Protein AF-A0A1B7MDT0-F1 (afdb_monomer_lite)

Sequence (150 aa):
MALDLLTEEGQRGEVKHLYRHDLESFIWVLVWVSLRYKDGQLLPRKSRPFDAWATVDAETCGDKKLSFQSRFLKYKSFAVDQYMWQLVMDCVGVLKADTYRREALELKQERQLARGGGQVMAEKMELDDREFLDLFTHTDTWVQLSNSVQ

Radius of gyration: 17.9 Å; chains: 1; bounding box: 41×29×57 Å

Structure (mmCIF, N/CA/C/O backbone):
data_AF-A0A1B7MDT0-F1
#
_entry.id   AF-A0A1B7MDT0-F1
#
loop_
_atom_site.group_PDB
_atom_site.id
_atom_site.type_symbol
_atom_site.label_atom_id
_atom_site.label_alt_id
_atom_site.label_comp_id
_atom_site.label_asym_id
_atom_site.label_entity_id
_atom_site.label_seq_id
_atom_site.pdbx_PDB_ins_code
_atom_site.Cartn_x
_atom_site.Cartn_y
_atom_site.Cartn_z
_atom_site.occupancy
_atom_site.B_iso_or_equiv
_atom_site.auth_seq_id
_atom_site.auth_comp_id
_atom_site.auth_asym_id
_atom_site.auth_atom_id
_atom_site.pdbx_PDB_model_num
ATOM 1 N N . MET A 1 1 ? 1.452 -8.904 0.096 1.00 85.00 1 MET A N 1
ATOM 2 C CA . MET A 1 1 ? 2.103 -8.807 -1.222 1.00 85.00 1 MET A CA 1
ATOM 3 C C . MET A 1 1 ? 1.993 -7.389 -1.740 1.00 85.00 1 MET A C 1
ATOM 5 O O . MET A 1 1 ? 0.932 -6.781 -1.574 1.00 85.00 1 MET A O 1
ATOM 9 N N . ALA A 1 2 ? 3.091 -6.884 -2.294 1.00 92.31 2 ALA A N 1
ATOM 10 C CA . ALA A 1 2 ? 3.183 -5.602 -2.983 1.00 92.31 2 ALA A CA 1
ATOM 11 C C . ALA A 1 2 ? 2.409 -5.630 -4.305 1.00 92.31 2 ALA A C 1
ATOM 13 O O . ALA A 1 2 ? 2.129 -6.714 -4.815 1.00 92.31 2 ALA A O 1
ATOM 14 N N . LEU A 1 3 ? 2.061 -4.460 -4.838 1.00 93.38 3 LEU A N 1
ATOM 15 C CA . LEU A 1 3 ? 1.294 -4.328 -6.078 1.00 93.38 3 LEU A CA 1
ATOM 16 C C . LEU A 1 3 ? 1.986 -4.992 -7.275 1.00 93.38 3 LEU A C 1
ATOM 18 O O . LEU A 1 3 ? 1.344 -5.773 -7.965 1.00 93.38 3 LEU A O 1
ATOM 22 N N . ASP A 1 4 ? 3.296 -4.798 -7.444 1.00 91.88 4 ASP A N 1
ATOM 23 C CA . ASP A 1 4 ? 4.055 -5.398 -8.558 1.00 91.88 4 ASP A CA 1
ATOM 24 C C . ASP A 1 4 ? 4.076 -6.932 -8.486 1.00 91.88 4 ASP A C 1
ATOM 26 O O . ASP A 1 4 ? 4.164 -7.617 -9.496 1.00 91.88 4 ASP A O 1
ATOM 30 N N . LEU A 1 5 ? 3.966 -7.495 -7.279 1.00 93.81 5 LEU A N 1
ATOM 31 C CA . LEU A 1 5 ? 3.899 -8.943 -7.086 1.00 93.81 5 LEU A CA 1
ATOM 32 C C . LEU A 1 5 ? 2.484 -9.495 -7.285 1.00 93.81 5 LEU A C 1
ATOM 34 O O . LEU A 1 5 ? 2.319 -10.708 -7.308 1.00 93.81 5 LEU A O 1
ATOM 38 N N . LEU A 1 6 ? 1.462 -8.640 -7.377 1.00 93.88 6 LEU A N 1
ATOM 39 C CA . LEU A 1 6 ? 0.069 -9.034 -7.595 1.00 93.88 6 LEU A CA 1
ATOM 40 C C . LEU A 1 6 ? -0.308 -9.094 -9.085 1.00 93.88 6 LEU A C 1
ATOM 42 O O . LEU A 1 6 ? -1.405 -9.560 -9.381 1.00 93.88 6 LEU A O 1
ATOM 46 N N . THR A 1 7 ? 0.569 -8.654 -9.996 1.00 93.69 7 THR A N 1
ATOM 47 C CA . THR A 1 7 ? 0.360 -8.772 -11.450 1.00 93.69 7 THR A CA 1
ATOM 48 C C . THR A 1 7 ? 0.575 -10.204 -11.933 1.00 93.69 7 THR A C 1
ATOM 50 O O . THR A 1 7 ? 1.129 -11.040 -11.212 1.00 93.69 7 THR A O 1
ATOM 53 N N . GLU A 1 8 ? 0.182 -10.490 -13.174 1.00 94.06 8 GLU A N 1
ATOM 54 C CA . GLU A 1 8 ? 0.398 -11.798 -13.791 1.00 94.06 8 GLU A CA 1
ATOM 55 C C . GLU A 1 8 ? 1.896 -12.168 -13.827 1.00 94.06 8 GLU A C 1
ATOM 57 O O . GLU A 1 8 ? 2.277 -13.259 -13.401 1.00 94.06 8 GLU A O 1
ATOM 62 N N . GLU A 1 9 ? 2.770 -11.238 -14.231 1.00 93.50 9 GLU A N 1
ATOM 63 C CA . GLU A 1 9 ? 4.233 -11.407 -14.222 1.00 93.50 9 GLU A CA 1
ATOM 64 C C . GLU A 1 9 ? 4.757 -11.672 -12.805 1.00 93.50 9 GLU A C 1
ATOM 66 O O . GLU A 1 9 ? 5.608 -12.541 -12.589 1.00 93.50 9 GLU A O 1
ATOM 71 N N . GLY A 1 10 ? 4.234 -10.933 -11.822 1.00 93.19 10 GLY A N 1
ATOM 72 C CA . GLY A 1 10 ? 4.578 -11.103 -10.415 1.00 93.19 10 GLY A CA 1
ATOM 73 C C . GLY A 1 10 ? 4.235 -12.501 -9.909 1.00 93.19 10 GLY A C 1
ATOM 74 O O . GLY A 1 10 ? 5.062 -13.149 -9.265 1.00 93.19 10 GLY A O 1
ATOM 75 N N . GLN A 1 11 ? 3.053 -13.009 -10.263 1.00 94.44 11 GLN A N 1
ATOM 76 C CA . GLN A 1 11 ? 2.608 -14.357 -9.904 1.00 94.44 11 GLN A CA 1
ATOM 77 C C . GLN A 1 11 ? 3.384 -15.462 -10.635 1.00 94.44 11 GLN A C 1
ATOM 79 O O . GLN A 1 11 ? 3.583 -16.537 -10.068 1.00 94.44 11 GLN A O 1
ATOM 84 N N . ARG A 1 12 ? 3.881 -15.202 -11.853 1.00 95.50 12 ARG A N 1
ATOM 85 C CA . ARG A 1 12 ? 4.802 -16.106 -12.568 1.00 95.50 12 ARG A CA 1
ATOM 86 C C . ARG A 1 12 ? 6.239 -16.071 -12.025 1.00 95.50 12 ARG A C 1
ATOM 88 O O . ARG A 1 12 ? 7.056 -16.894 -12.429 1.00 95.50 12 ARG A O 1
ATOM 95 N N . GLY A 1 13 ? 6.551 -15.165 -11.093 1.00 92.69 13 GLY A N 1
ATOM 96 C CA . GLY A 1 13 ? 7.886 -15.015 -10.503 1.00 92.69 13 GLY A CA 1
ATOM 97 C C . GLY A 1 13 ? 8.878 -14.263 -11.395 1.00 92.69 13 GLY A C 1
ATOM 98 O O . GLY A 1 13 ? 10.087 -14.355 -11.193 1.00 92.69 13 GLY A O 1
ATOM 99 N N . GLU A 1 14 ? 8.377 -13.525 -12.384 1.00 93.88 14 GLU A N 1
ATOM 100 C CA . GLU A 1 14 ? 9.187 -12.777 -13.354 1.00 93.88 14 GLU A CA 1
ATOM 101 C C . GLU A 1 14 ? 9.575 -11.388 -12.829 1.00 93.88 14 GLU A C 1
ATOM 103 O O . GLU A 1 14 ? 10.544 -10.778 -13.287 1.00 93.88 14 GLU A O 1
ATOM 108 N N . VAL A 1 15 ? 8.852 -10.891 -11.823 1.00 91.44 15 VAL A N 1
ATOM 109 C CA . VAL A 1 15 ? 9.187 -9.651 -11.124 1.00 91.44 15 VAL A CA 1
ATOM 110 C C . VAL A 1 15 ? 10.258 -9.937 -10.076 1.00 91.44 15 VAL A C 1
ATOM 112 O O . VAL A 1 15 ? 10.030 -10.655 -9.101 1.00 91.44 15 VAL A O 1
ATOM 115 N N . LYS A 1 16 ? 11.437 -9.326 -10.247 1.00 90.50 16 LYS A N 1
ATOM 116 C CA . LYS A 1 16 ? 12.516 -9.379 -9.252 1.00 90.50 16 LYS A CA 1
ATOM 117 C C . LYS A 1 16 ? 11.998 -8.879 -7.905 1.00 90.50 16 LYS A C 1
ATOM 119 O O . LYS A 1 16 ? 11.535 -7.746 -7.796 1.00 90.50 16 LYS A O 1
ATOM 124 N N . HIS A 1 17 ? 12.135 -9.696 -6.865 1.00 89.12 17 HIS A N 1
ATOM 125 C CA . HIS A 1 17 ? 11.784 -9.288 -5.508 1.00 89.12 17 HIS A CA 1
ATOM 126 C C . HIS A 1 17 ? 12.803 -8.272 -4.981 1.00 89.12 17 HIS A C 1
ATOM 128 O O . HIS A 1 17 ? 14.003 -8.545 -4.951 1.00 89.12 17 HIS A O 1
ATOM 134 N N . LEU A 1 18 ? 12.325 -7.096 -4.580 1.00 89.62 18 LEU A N 1
ATOM 135 C CA . LEU A 1 18 ? 13.129 -5.995 -4.054 1.00 89.62 18 LEU A CA 1
ATOM 136 C C . LEU A 1 18 ? 12.726 -5.691 -2.610 1.00 89.62 18 LEU A C 1
ATOM 138 O O . LEU A 1 18 ? 11.598 -5.979 -2.210 1.00 89.62 18 LEU A O 1
ATOM 142 N N . TYR A 1 19 ? 13.610 -5.044 -1.848 1.00 86.69 19 TYR A N 1
ATOM 143 C CA . TYR A 1 19 ? 13.339 -4.676 -0.451 1.00 86.69 19 TYR A CA 1
ATOM 144 C C . TYR A 1 19 ? 12.060 -3.834 -0.305 1.00 86.69 19 TYR A C 1
ATOM 146 O O . TYR A 1 19 ? 11.266 -4.037 0.617 1.00 86.69 19 TYR A O 1
ATOM 154 N N . ARG A 1 20 ? 11.794 -2.941 -1.268 1.00 88.25 20 ARG A N 1
ATOM 155 C CA . ARG A 1 20 ? 10.559 -2.145 -1.301 1.00 88.25 20 ARG A CA 1
ATOM 156 C C . ARG A 1 20 ? 9.284 -2.996 -1.306 1.00 88.25 20 ARG A C 1
ATOM 158 O O . ARG A 1 20 ? 8.279 -2.563 -0.752 1.00 88.25 20 ARG A O 1
ATOM 165 N N . HIS A 1 21 ? 9.310 -4.207 -1.872 1.00 91.75 21 HIS A N 1
ATOM 166 C CA . HIS A 1 21 ? 8.136 -5.086 -1.901 1.00 91.75 21 HIS A CA 1
ATOM 167 C C . HIS A 1 21 ? 7.780 -5.624 -0.513 1.00 91.75 21 HIS A C 1
ATOM 169 O O . HIS A 1 21 ? 6.596 -5.821 -0.210 1.00 91.75 21 HIS A O 1
ATOM 175 N N . ASP A 1 22 ? 8.783 -5.842 0.337 1.00 91.44 22 ASP A N 1
ATOM 176 C CA . ASP A 1 22 ? 8.575 -6.277 1.716 1.00 91.44 22 ASP A CA 1
ATOM 177 C C . ASP A 1 22 ? 8.018 -5.133 2.559 1.00 91.44 22 ASP A C 1
ATOM 179 O O . ASP A 1 22 ? 7.017 -5.318 3.254 1.00 91.44 22 ASP A O 1
ATOM 183 N N . LEU A 1 23 ? 8.587 -3.930 2.424 1.00 90.56 23 LEU A N 1
ATOM 184 C CA . LEU A 1 23 ? 8.083 -2.737 3.106 1.00 90.56 23 LEU A CA 1
ATOM 185 C C . LEU A 1 23 ? 6.654 -2.387 2.657 1.00 90.56 23 LEU A C 1
ATOM 187 O O . LEU A 1 23 ? 5.779 -2.167 3.494 1.00 90.56 23 LEU A O 1
ATOM 191 N N . GLU A 1 24 ? 6.365 -2.421 1.355 1.00 93.69 24 GLU A N 1
ATOM 192 C CA . GLU A 1 24 ? 5.004 -2.230 0.851 1.00 93.69 24 GLU A CA 1
ATOM 193 C C . GLU A 1 24 ? 4.050 -3.310 1.395 1.00 93.69 24 GLU A C 1
ATOM 195 O O . GLU A 1 24 ? 2.940 -3.009 1.843 1.00 93.69 24 GLU A O 1
ATOM 200 N N . SER A 1 25 ? 4.470 -4.579 1.395 1.00 93.31 25 SER A N 1
ATOM 201 C CA . SER A 1 25 ? 3.667 -5.670 1.956 1.00 93.31 25 SER A CA 1
ATOM 202 C C . SER A 1 25 ? 3.377 -5.465 3.440 1.00 93.31 25 SER A C 1
ATOM 204 O O . SER A 1 25 ? 2.248 -5.713 3.868 1.00 93.31 25 SER A O 1
ATOM 206 N N . PHE A 1 26 ? 4.357 -4.989 4.204 1.00 92.06 26 PHE A N 1
ATOM 207 C CA . PHE A 1 26 ? 4.205 -4.657 5.614 1.00 92.06 26 PHE A CA 1
ATOM 208 C C . PHE A 1 26 ? 3.191 -3.525 5.827 1.00 92.06 26 PHE A C 1
ATOM 210 O O . PHE A 1 26 ? 2.274 -3.674 6.638 1.00 92.06 26 PHE A O 1
ATOM 217 N N . ILE A 1 27 ? 3.260 -2.448 5.038 1.00 93.06 27 ILE A N 1
ATOM 218 C CA . ILE A 1 27 ? 2.275 -1.355 5.093 1.00 93.06 27 ILE A CA 1
ATOM 219 C C . ILE A 1 27 ? 0.861 -1.885 4.818 1.00 93.06 27 ILE A C 1
ATOM 221 O O . ILE A 1 27 ? -0.084 -1.546 5.533 1.00 93.06 27 ILE A O 1
ATOM 225 N N . TRP A 1 28 ? 0.696 -2.769 3.831 1.00 93.69 28 TRP A N 1
ATOM 226 C CA . TRP A 1 28 ? -0.608 -3.373 3.552 1.00 93.69 28 TRP A CA 1
ATOM 227 C C . TRP A 1 28 ? -1.161 -4.197 4.719 1.00 93.69 28 TRP A C 1
ATOM 229 O O . TRP A 1 28 ? -2.375 -4.199 4.939 1.00 93.69 28 TRP A O 1
ATOM 239 N N . VAL A 1 29 ? -0.296 -4.872 5.479 1.00 91.75 29 VAL A N 1
ATOM 240 C CA . VAL A 1 29 ? -0.691 -5.580 6.704 1.00 91.75 29 VAL A CA 1
ATOM 241 C C . VAL A 1 29 ? -1.135 -4.587 7.779 1.00 91.75 29 VAL A C 1
ATOM 243 O O . VAL A 1 29 ? -2.195 -4.792 8.372 1.00 91.75 29 VAL A O 1
ATOM 246 N N . LEU A 1 30 ? -0.405 -3.484 7.982 1.00 90.62 30 LEU A N 1
ATOM 247 C CA . LEU A 1 30 ? -0.797 -2.433 8.930 1.00 90.62 30 LEU A CA 1
ATOM 248 C C . LEU A 1 30 ? -2.170 -1.842 8.597 1.00 90.62 30 LEU A C 1
ATOM 250 O O . LEU A 1 30 ? -3.013 -1.717 9.488 1.00 90.62 30 LEU A O 1
ATOM 254 N N . VAL A 1 31 ? -2.428 -1.544 7.319 1.00 91.75 31 VAL A N 1
ATOM 255 C CA . VAL A 1 31 ? -3.737 -1.068 6.837 1.00 91.75 31 VAL A CA 1
ATOM 256 C C . VAL A 1 31 ? -4.831 -2.082 7.164 1.00 91.75 31 VAL A C 1
ATOM 258 O O . VAL A 1 31 ? -5.884 -1.724 7.694 1.00 91.75 31 VAL A O 1
ATOM 261 N N . TRP A 1 32 ? -4.588 -3.357 6.857 1.00 90.00 32 TRP A N 1
ATOM 262 C CA . TRP A 1 32 ? -5.570 -4.418 7.046 1.00 90.00 32 TRP A CA 1
ATOM 263 C C 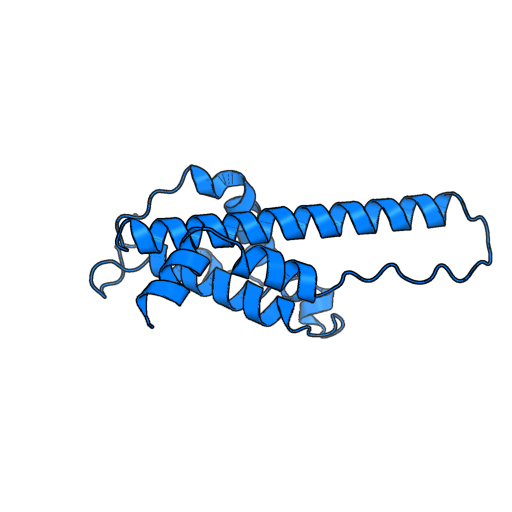. TRP A 1 32 ? -5.896 -4.642 8.525 1.00 90.00 32 TRP A C 1
ATOM 265 O O . TRP A 1 32 ? -7.070 -4.708 8.881 1.00 90.00 32 TRP A O 1
ATOM 275 N N . VAL A 1 33 ? -4.891 -4.703 9.402 1.00 88.50 33 VAL A N 1
ATOM 276 C CA . VAL A 1 33 ? -5.106 -4.886 10.847 1.00 88.50 33 VAL A CA 1
ATOM 277 C C . VAL A 1 33 ? -5.831 -3.677 11.442 1.00 88.50 33 VAL A C 1
ATOM 279 O O . VAL A 1 33 ? -6.861 -3.849 12.099 1.00 88.50 33 VAL A O 1
ATOM 282 N N . SER A 1 34 ? -5.373 -2.461 11.126 1.00 89.06 34 SER A N 1
ATOM 283 C CA . SER A 1 34 ? -5.901 -1.200 11.680 1.00 89.06 34 SER A CA 1
ATOM 284 C C . SER A 1 34 ? -7.350 -0.902 11.310 1.00 89.06 34 SER A C 1
ATOM 286 O O . SER A 1 34 ? -7.981 -0.042 11.922 1.00 89.06 34 SER A O 1
ATOM 288 N N . LEU A 1 35 ? -7.888 -1.575 10.294 1.00 87.31 35 LEU A N 1
ATOM 289 C CA . LEU A 1 35 ? -9.270 -1.406 9.849 1.00 87.31 35 LEU A CA 1
ATOM 290 C C . LEU A 1 35 ? -10.161 -2.604 10.181 1.00 87.31 35 LEU A C 1
ATOM 292 O O . LEU A 1 35 ? -11.372 -2.538 9.968 1.00 87.31 35 LEU A O 1
ATOM 296 N N . ARG A 1 36 ? -9.594 -3.692 10.712 1.00 87.50 36 ARG A N 1
ATOM 297 C CA . ARG A 1 36 ? -10.338 -4.926 10.987 1.00 87.50 36 ARG A CA 1
ATOM 298 C C . ARG A 1 36 ? -10.407 -5.307 12.452 1.00 87.50 36 ARG A C 1
ATOM 300 O O . ARG A 1 36 ? -11.337 -6.028 12.802 1.00 87.50 36 ARG A O 1
ATOM 307 N N . TYR A 1 37 ? -9.486 -4.848 13.287 1.00 86.19 37 TYR A N 1
ATOM 308 C CA . TYR A 1 37 ? -9.434 -5.238 14.693 1.00 86.19 37 TYR A CA 1
ATOM 309 C C . TYR A 1 37 ? -9.614 -4.036 15.595 1.00 86.19 37 TYR A C 1
ATOM 311 O O . TYR A 1 37 ? -8.939 -3.038 15.403 1.00 86.19 37 TYR A O 1
ATOM 319 N N . LYS A 1 38 ? -10.474 -4.155 16.602 1.00 85.50 38 LYS A N 1
ATOM 320 C CA . LYS A 1 38 ? -10.610 -3.180 17.682 1.00 85.50 38 LYS A CA 1
ATOM 321 C C . LYS A 1 38 ? -10.447 -3.910 19.009 1.00 85.50 38 LYS A C 1
ATOM 323 O O . LYS A 1 38 ? -11.086 -4.940 19.204 1.00 85.50 38 LYS A O 1
ATOM 328 N N . ASP A 1 39 ? -9.584 -3.402 19.885 1.00 85.50 39 ASP A N 1
ATOM 329 C CA . ASP A 1 39 ? -9.314 -3.996 21.205 1.00 85.50 39 ASP A CA 1
ATOM 330 C C . ASP A 1 39 ? -8.942 -5.494 21.115 1.00 85.50 39 ASP A C 1
ATOM 332 O O . ASP A 1 39 ? -9.400 -6.333 21.889 1.00 85.50 39 ASP A O 1
ATOM 336 N N . GLY A 1 40 ? -8.158 -5.856 20.091 1.00 84.12 40 GLY A N 1
ATOM 337 C CA . GLY A 1 40 ? -7.757 -7.241 19.810 1.00 84.12 40 GLY A CA 1
ATOM 338 C C . GLY A 1 40 ? -8.858 -8.135 19.224 1.00 84.12 40 GLY A C 1
ATOM 339 O O . GLY A 1 40 ? -8.592 -9.287 18.886 1.00 84.12 40 GLY A O 1
ATOM 340 N N . GLN A 1 41 ? -10.080 -7.627 19.046 1.00 88.38 41 GLN A N 1
ATOM 341 C CA . GLN A 1 41 ? -11.206 -8.382 18.502 1.00 88.38 41 GLN A CA 1
ATOM 342 C C . GLN A 1 41 ? -11.493 -8.015 1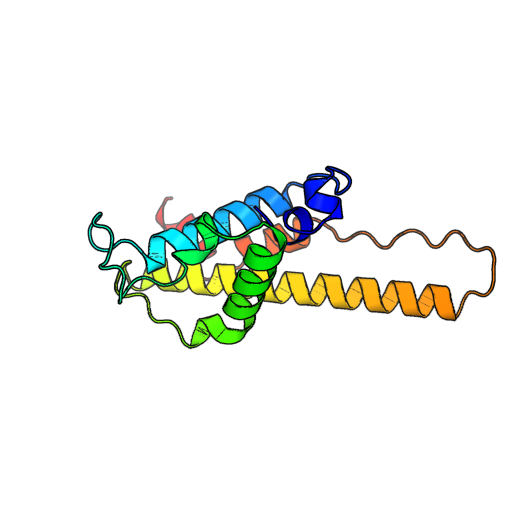7.049 1.00 88.38 41 GLN A C 1
ATOM 344 O O . GLN A 1 41 ? -11.507 -6.848 16.658 1.00 88.38 41 GLN A O 1
ATOM 349 N N . LEU A 1 42 ? -11.766 -9.037 16.241 1.00 88.19 42 LEU A N 1
ATOM 350 C CA . LEU A 1 42 ? -12.149 -8.867 14.847 1.00 88.19 42 LEU A CA 1
ATOM 351 C C . LEU A 1 42 ? -13.535 -8.212 14.756 1.00 88.19 42 LEU A C 1
ATOM 353 O O . LEU A 1 42 ? -14.513 -8.718 15.305 1.00 88.19 42 LEU A O 1
ATOM 357 N N . LEU A 1 43 ? -13.629 -7.112 14.013 1.00 86.44 43 LEU A N 1
ATOM 358 C CA . LEU A 1 43 ? -14.876 -6.387 13.800 1.00 86.44 43 LEU A CA 1
ATOM 359 C C . LEU A 1 43 ? -15.931 -7.262 13.090 1.00 86.44 43 LEU A C 1
ATOM 361 O O . LEU A 1 43 ? -15.588 -8.201 12.356 1.00 86.44 43 LEU A O 1
ATOM 365 N N . PRO A 1 44 ? -17.232 -6.947 13.243 1.00 87.81 44 PRO A N 1
ATOM 366 C CA . PRO A 1 44 ? -18.296 -7.612 12.500 1.00 87.81 44 PRO A CA 1
ATOM 367 C C . PRO A 1 44 ? -18.113 -7.475 10.985 1.00 87.81 44 PRO A C 1
ATOM 369 O O . PRO A 1 44 ? -17.670 -6.442 10.486 1.00 87.81 44 PRO A O 1
ATOM 372 N N . ARG A 1 45 ? -18.538 -8.492 10.225 1.00 82.75 45 ARG A N 1
ATOM 373 C CA . ARG A 1 45 ? -18.382 -8.548 8.757 1.00 82.75 45 ARG A CA 1
ATOM 374 C C . ARG A 1 45 ? -18.918 -7.317 8.016 1.00 82.75 45 ARG A C 1
ATOM 376 O O . ARG A 1 45 ? -18.336 -6.907 7.024 1.00 82.75 45 ARG A O 1
ATOM 383 N N . LYS A 1 46 ? -20.003 -6.711 8.508 1.00 81.69 46 LYS A N 1
ATOM 384 C CA . LYS A 1 46 ? -20.606 -5.502 7.916 1.00 81.69 46 LYS A CA 1
ATOM 385 C C . LYS A 1 46 ? -19.778 -4.229 8.136 1.00 81.69 46 LYS A C 1
ATOM 387 O O . LYS A 1 46 ? -19.987 -3.249 7.434 1.00 81.69 46 LYS A O 1
ATOM 392 N N . SER A 1 47 ? -18.871 -4.245 9.108 1.00 77.38 47 SER A N 1
ATOM 393 C CA . SER A 1 47 ? -18.119 -3.076 9.578 1.00 77.38 47 SER A CA 1
ATOM 394 C C . SER A 1 47 ? -16.626 -3.169 9.280 1.00 77.38 47 SER A C 1
ATOM 396 O O . SER A 1 47 ? -15.895 -2.233 9.587 1.00 77.38 47 SER A O 1
ATOM 398 N N . ARG A 1 48 ? -16.166 -4.281 8.695 1.00 78.38 48 ARG A N 1
ATOM 399 C CA . ARG A 1 48 ? -14.756 -4.509 8.379 1.00 78.38 48 ARG A CA 1
ATOM 400 C C . ARG A 1 48 ? -14.543 -4.456 6.858 1.00 78.38 48 ARG A C 1
ATOM 402 O O . ARG A 1 48 ? -15.072 -5.304 6.133 1.00 78.38 48 ARG A O 1
ATOM 409 N N . PRO A 1 49 ? -13.824 -3.454 6.335 1.00 77.50 49 PRO A N 1
ATOM 410 C CA . PRO A 1 49 ? -13.471 -3.426 4.925 1.00 77.50 49 PRO A CA 1
ATOM 411 C C . PRO A 1 49 ? -12.462 -4.544 4.601 1.00 77.50 49 PRO A C 1
ATOM 413 O O . PRO A 1 49 ? -11.851 -5.139 5.487 1.00 77.50 49 PRO A O 1
ATOM 416 N N . PHE A 1 50 ? -12.293 -4.833 3.310 1.00 82.38 50 PHE A N 1
ATOM 417 C CA . PHE A 1 50 ? -11.242 -5.721 2.776 1.00 82.38 50 PHE A CA 1
ATOM 418 C C . PHE A 1 50 ? -11.340 -7.212 3.112 1.00 82.38 50 PHE A C 1
ATOM 420 O O . PHE A 1 50 ? -10.388 -7.946 2.860 1.00 82.38 50 PHE A O 1
ATOM 427 N N . ASP A 1 51 ? -12.495 -7.703 3.569 1.00 80.00 51 ASP A N 1
ATOM 428 C CA . ASP A 1 51 ? -12.744 -9.153 3.670 1.00 80.00 51 ASP A CA 1
ATOM 429 C C . ASP A 1 51 ? -12.422 -9.883 2.364 1.00 80.00 51 ASP A C 1
ATOM 431 O O . ASP A 1 51 ? -11.855 -10.971 2.380 1.00 80.00 51 ASP A O 1
ATOM 435 N N . ALA A 1 52 ? -12.734 -9.238 1.239 1.00 79.81 52 ALA A N 1
ATOM 436 C CA . ALA A 1 52 ? -12.498 -9.787 -0.082 1.00 79.81 52 ALA A CA 1
ATOM 437 C C . ALA A 1 52 ? -11.007 -9.950 -0.422 1.00 79.81 52 ALA A C 1
ATOM 439 O O . ALA A 1 52 ? -10.687 -10.822 -1.215 1.00 79.81 52 ALA A O 1
ATOM 440 N N . TRP A 1 53 ? -10.090 -9.159 0.154 1.00 85.19 53 TRP A N 1
ATOM 441 C CA . TRP A 1 53 ? -8.664 -9.188 -0.224 1.00 85.19 53 TRP A CA 1
ATOM 442 C C . TRP A 1 53 ? -7.996 -10.537 0.043 1.00 85.19 53 TRP A C 1
ATOM 444 O O . TRP A 1 53 ? -7.024 -10.872 -0.621 1.00 85.19 53 TRP A O 1
ATOM 454 N N . ALA A 1 54 ? -8.510 -11.296 1.012 1.00 78.94 54 ALA A N 1
ATOM 455 C CA . ALA A 1 54 ? -7.998 -12.619 1.359 1.00 78.94 54 ALA A CA 1
ATOM 456 C C . ALA A 1 54 ? -8.661 -13.756 0.561 1.00 78.94 54 ALA A C 1
ATOM 458 O O . ALA A 1 54 ? -8.316 -14.915 0.757 1.00 78.94 54 ALA A O 1
ATOM 459 N N . THR A 1 55 ? -9.657 -13.445 -0.273 1.00 85.19 55 THR A N 1
ATOM 460 C CA . THR A 1 55 ? -10.513 -14.448 -0.930 1.00 85.19 55 THR A CA 1
ATOM 461 C C . THR A 1 55 ? -10.581 -14.305 -2.446 1.00 85.19 55 THR A C 1
ATOM 463 O O . THR A 1 55 ? -11.131 -15.180 -3.103 1.00 85.19 55 THR A O 1
ATOM 466 N N . VAL A 1 56 ? -10.105 -13.185 -2.988 1.00 91.19 56 VAL A N 1
ATOM 467 C CA . VAL A 1 56 ? -10.035 -12.938 -4.434 1.00 91.19 56 VAL A CA 1
ATOM 468 C C . VAL A 1 56 ? -8.655 -13.322 -4.965 1.00 91.19 56 VAL A C 1
ATOM 470 O O . VAL A 1 56 ? -7.711 -13.463 -4.187 1.00 91.19 56 VAL A O 1
ATOM 473 N N . ASP A 1 57 ? -8.549 -13.482 -6.279 1.00 93.75 57 ASP A N 1
ATOM 474 C CA . ASP A 1 57 ? -7.280 -13.671 -6.980 1.00 93.75 57 ASP A CA 1
ATOM 475 C C . ASP A 1 57 ? -6.332 -12.466 -6.817 1.00 93.75 57 ASP A C 1
ATOM 477 O O . ASP A 1 57 ? -6.715 -11.389 -6.344 1.00 93.75 57 ASP A O 1
ATOM 481 N N . ALA A 1 58 ? -5.064 -12.676 -7.176 1.00 92.00 58 ALA A N 1
ATOM 482 C CA . ALA A 1 58 ? -3.988 -11.712 -6.969 1.00 92.00 58 ALA A CA 1
ATOM 483 C C . ALA A 1 58 ? -4.254 -10.372 -7.674 1.00 92.00 58 ALA A C 1
ATOM 485 O O . ALA A 1 58 ? -4.202 -9.328 -7.019 1.00 92.00 58 ALA A O 1
ATOM 486 N N . GLU A 1 59 ? -4.626 -10.399 -8.953 1.00 93.75 59 GLU A N 1
ATOM 487 C CA . GLU A 1 59 ? -4.881 -9.193 -9.749 1.00 93.75 59 GLU A CA 1
ATOM 488 C C . GLU A 1 59 ? -6.063 -8.402 -9.183 1.00 93.75 59 GLU A C 1
ATOM 490 O O . GLU A 1 59 ? -5.940 -7.216 -8.863 1.00 93.75 59 GLU A O 1
ATOM 495 N N . THR A 1 60 ? -7.177 -9.083 -8.898 1.00 93.88 60 THR A N 1
ATOM 496 C CA . THR A 1 60 ? -8.348 -8.462 -8.269 1.00 93.88 60 THR A CA 1
ATOM 497 C C . THR A 1 60 ? -8.017 -7.878 -6.887 1.00 93.88 60 THR A C 1
ATOM 499 O O . THR A 1 60 ? -8.600 -6.872 -6.461 1.00 93.88 60 THR A O 1
ATOM 502 N N . CYS A 1 61 ? -7.097 -8.491 -6.137 1.00 93.62 61 CYS A N 1
ATOM 503 C CA . CYS A 1 61 ? -6.605 -7.938 -4.876 1.00 93.62 61 CYS A CA 1
ATOM 504 C C . CYS A 1 61 ? -5.790 -6.653 -5.109 1.00 93.62 61 CYS A C 1
ATOM 506 O O . CYS A 1 61 ? -5.990 -5.670 -4.385 1.00 93.62 61 CYS A O 1
ATOM 508 N N . GLY A 1 62 ? -4.939 -6.633 -6.140 1.00 92.69 62 GLY A N 1
ATOM 509 C CA . GLY A 1 62 ? -4.196 -5.455 -6.602 1.00 92.69 62 GLY A CA 1
ATOM 510 C C . GLY A 1 62 ? -5.112 -4.280 -6.948 1.00 92.69 62 GLY A C 1
ATOM 511 O O . GLY A 1 62 ? -4.966 -3.192 -6.383 1.00 92.69 62 GLY A O 1
ATOM 512 N N . ASP A 1 63 ? -6.150 -4.517 -7.748 1.00 91.50 63 ASP A N 1
ATOM 513 C CA . ASP A 1 63 ? -7.140 -3.495 -8.111 1.00 91.50 63 ASP A CA 1
ATOM 514 C C . ASP A 1 63 ? -7.831 -2.893 -6.888 1.00 91.50 63 ASP A C 1
ATOM 516 O O . ASP A 1 63 ? -8.015 -1.676 -6.760 1.00 91.50 63 ASP A O 1
ATOM 520 N N . LYS A 1 64 ? -8.219 -3.742 -5.932 1.00 91.25 64 LYS A N 1
ATOM 521 C CA . LYS A 1 64 ? -8.869 -3.272 -4.705 1.00 91.25 64 LYS A CA 1
ATOM 522 C C . LYS A 1 64 ? -7.921 -2.453 -3.829 1.00 91.25 64 LYS A C 1
ATOM 524 O O . LYS A 1 64 ? -8.390 -1.522 -3.169 1.00 91.25 64 LYS A O 1
ATOM 529 N N . LYS A 1 65 ? -6.626 -2.771 -3.823 1.00 92.44 65 LYS A N 1
ATOM 530 C CA . LYS A 1 65 ? -5.582 -2.006 -3.129 1.00 92.44 65 LYS A CA 1
ATOM 531 C C . LYS A 1 65 ? -5.366 -0.631 -3.756 1.00 92.44 65 LYS A C 1
ATOM 533 O O . LYS A 1 65 ? -5.426 0.369 -3.039 1.00 92.44 65 LYS A O 1
ATOM 538 N N . LEU A 1 66 ? -5.233 -0.548 -5.077 1.00 90.69 66 LEU A N 1
ATOM 539 C CA . LEU A 1 66 ? -5.153 0.726 -5.809 1.00 90.69 66 LEU A CA 1
ATOM 540 C C . LEU A 1 66 ? -6.411 1.581 -5.591 1.00 90.69 66 LEU A C 1
ATOM 542 O O . LEU A 1 66 ? -6.365 2.779 -5.285 1.00 90.69 66 LEU A O 1
ATOM 546 N N . SER A 1 67 ? -7.577 0.938 -5.643 1.00 90.06 67 SER A N 1
ATOM 547 C CA . SER A 1 67 ? -8.858 1.581 -5.359 1.00 90.06 67 SER A CA 1
ATOM 548 C C . SER A 1 67 ? -8.975 2.078 -3.912 1.00 90.06 67 SER A C 1
ATOM 550 O O . SER A 1 67 ? -9.706 3.036 -3.637 1.00 90.06 67 SER A O 1
ATOM 552 N N . PHE A 1 68 ? -8.276 1.440 -2.972 1.00 90.50 68 PHE A N 1
ATOM 553 C CA . PHE A 1 68 ? -8.151 1.931 -1.607 1.00 90.50 68 PHE A CA 1
ATOM 554 C C . PHE A 1 68 ? -7.204 3.133 -1.530 1.00 90.50 68 PHE A C 1
ATOM 556 O O . PHE A 1 68 ? -7.629 4.163 -1.016 1.00 90.50 68 PHE A O 1
ATOM 563 N N . GLN A 1 69 ? -5.990 3.064 -2.089 1.00 90.31 69 GLN A N 1
ATOM 564 C CA . GLN A 1 69 ? -5.029 4.185 -2.096 1.00 90.31 69 GLN A CA 1
ATOM 565 C C . GLN A 1 69 ? -5.617 5.475 -2.678 1.00 90.31 69 GLN A C 1
ATOM 567 O O . GLN A 1 69 ? -5.363 6.569 -2.181 1.00 90.31 69 GLN A O 1
ATOM 572 N N . SER A 1 70 ? -6.453 5.381 -3.712 1.00 87.31 70 SER A N 1
ATOM 573 C CA . SER A 1 70 ? -7.117 6.560 -4.288 1.00 87.31 70 SER A CA 1
ATOM 574 C C . SER A 1 70 ? -8.191 7.170 -3.375 1.00 87.31 70 SER A C 1
ATOM 576 O O . SER A 1 70 ? -8.525 8.347 -3.514 1.00 87.31 70 SER A O 1
ATOM 578 N N . ARG A 1 71 ? -8.735 6.399 -2.425 1.00 87.75 71 ARG A N 1
ATOM 579 C CA . ARG A 1 71 ? -9.898 6.768 -1.599 1.00 87.75 71 ARG A CA 1
ATOM 580 C C . ARG A 1 71 ? -9.636 6.702 -0.094 1.00 87.75 71 ARG A C 1
ATOM 582 O O . ARG A 1 71 ? -10.584 6.869 0.670 1.00 87.75 71 ARG A O 1
ATOM 589 N N . PHE A 1 72 ? -8.397 6.475 0.338 1.00 86.00 72 PHE A N 1
ATOM 590 C CA . PHE A 1 72 ? -8.064 6.146 1.728 1.00 86.00 72 PHE A CA 1
ATOM 591 C C . PHE A 1 72 ? -8.500 7.225 2.734 1.00 86.00 72 PHE A C 1
ATOM 593 O O . PHE A 1 72 ? -8.982 6.890 3.809 1.00 86.00 72 PHE A O 1
ATOM 600 N N . LEU A 1 73 ? -8.487 8.506 2.340 1.00 84.88 73 LEU A N 1
ATOM 601 C CA . LEU A 1 73 ? -8.992 9.630 3.147 1.00 84.88 73 LEU A CA 1
ATOM 602 C C . LEU A 1 73 ? -10.484 9.522 3.522 1.00 84.88 73 LEU A C 1
ATOM 604 O O . LEU A 1 73 ? -10.944 10.201 4.435 1.00 84.88 73 LEU A O 1
ATOM 608 N N . LYS A 1 74 ? -11.265 8.692 2.819 1.00 84.69 74 LYS A N 1
ATOM 609 C CA . LYS A 1 74 ? -12.685 8.451 3.131 1.00 84.69 74 LYS A CA 1
ATOM 610 C C . LYS A 1 74 ? -12.877 7.464 4.282 1.00 84.69 74 LYS A C 1
ATOM 612 O O . LYS A 1 74 ? -13.991 7.335 4.786 1.00 84.69 74 LYS A O 1
ATOM 617 N N . TYR A 1 75 ? -11.826 6.748 4.668 1.00 80.44 75 TYR A N 1
ATO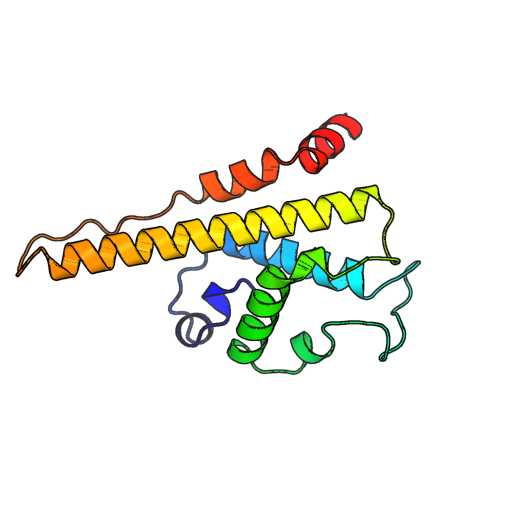M 618 C CA . TYR A 1 75 ? -11.872 5.777 5.748 1.00 80.44 75 TYR A CA 1
ATOM 619 C C . TYR A 1 75 ? -11.539 6.464 7.069 1.00 80.44 75 TYR A C 1
ATOM 621 O O . TYR A 1 75 ? -10.700 7.358 7.142 1.00 80.44 75 TYR A O 1
ATOM 629 N N . LYS A 1 76 ? -12.208 6.023 8.130 1.00 74.44 76 LYS A N 1
ATOM 630 C CA . LYS A 1 76 ? -11.858 6.356 9.508 1.00 74.44 76 LYS A CA 1
ATOM 631 C C . LYS A 1 76 ? -11.575 5.045 10.216 1.00 74.44 76 LYS A C 1
ATOM 633 O O . LYS A 1 76 ? -12.398 4.132 10.124 1.00 74.44 76 LYS A O 1
ATOM 638 N N . SER A 1 77 ? -10.440 4.943 10.899 1.00 70.31 77 SER A N 1
ATOM 639 C CA . SER A 1 77 ? -10.257 3.853 11.849 1.00 70.31 77 SER A CA 1
ATOM 640 C C . SER A 1 77 ? -10.867 4.237 13.190 1.00 70.31 77 SER A C 1
ATOM 642 O O . SER A 1 77 ? -10.706 5.354 13.672 1.00 70.31 77 SER A O 1
ATOM 644 N N . PHE A 1 78 ? -11.586 3.285 13.776 1.00 67.81 78 PHE A N 1
ATOM 645 C CA . PHE A 1 78 ? -12.056 3.322 15.164 1.00 67.81 78 PHE A CA 1
ATOM 646 C C . PHE A 1 78 ? -11.343 2.259 16.012 1.00 67.81 78 PHE A C 1
ATOM 648 O O . PHE A 1 78 ? -11.809 1.912 17.097 1.00 67.81 78 PHE A O 1
ATOM 655 N N . ALA A 1 79 ? -10.302 1.661 15.435 1.00 67.50 79 ALA A N 1
ATOM 656 C CA . ALA A 1 79 ? -9.756 0.363 15.789 1.00 67.50 79 ALA A CA 1
ATOM 657 C C . ALA A 1 79 ? -8.353 0.476 16.407 1.00 67.50 79 ALA A C 1
ATOM 659 O O . ALA A 1 79 ? -7.976 -0.354 17.229 1.00 67.50 79 ALA A O 1
ATOM 660 N N . VAL A 1 80 ? -7.625 1.536 16.054 1.00 73.00 80 VAL A N 1
ATOM 661 C CA . VAL A 1 80 ? -6.339 1.919 16.642 1.00 73.00 80 VAL A CA 1
ATOM 662 C C . VAL A 1 80 ? -6.450 3.316 17.248 1.00 73.00 80 VAL A C 1
ATOM 664 O O . VAL A 1 80 ? -7.376 4.064 16.915 1.00 73.00 80 VAL A O 1
ATOM 667 N N . ASP A 1 81 ? -5.533 3.670 18.147 1.00 81.38 81 ASP A N 1
ATOM 668 C CA . ASP A 1 81 ? -5.455 5.034 18.659 1.00 81.38 81 ASP A CA 1
ATOM 669 C C . ASP A 1 81 ? -5.176 6.039 17.522 1.00 81.38 81 ASP A C 1
ATOM 671 O O . ASP A 1 81 ? -4.737 5.685 16.423 1.00 81.38 81 ASP A O 1
ATOM 675 N N . GLN A 1 82 ? -5.467 7.316 17.780 1.00 81.56 82 GLN A N 1
ATOM 676 C CA . GLN A 1 82 ? -5.372 8.374 16.772 1.00 81.56 82 GLN A CA 1
ATOM 677 C C . GLN A 1 82 ? -3.966 8.495 16.170 1.00 81.56 82 GLN A C 1
ATOM 679 O O . GLN A 1 82 ? -3.831 8.839 14.996 1.00 81.56 82 GLN A O 1
ATOM 684 N N . TYR A 1 83 ? -2.935 8.214 16.958 1.00 81.88 83 TYR A N 1
ATOM 685 C CA . TYR A 1 83 ? -1.553 8.377 16.554 1.00 81.88 83 TYR A CA 1
ATOM 686 C C . TYR A 1 83 ? -1.093 7.223 15.651 1.00 81.88 83 TYR A C 1
ATOM 688 O O . TYR A 1 83 ? -0.557 7.458 14.568 1.00 81.88 83 TYR A O 1
ATOM 696 N N . MET A 1 84 ? -1.432 5.980 16.005 1.00 83.12 84 MET A N 1
ATOM 697 C CA . MET A 1 84 ? -1.258 4.819 15.125 1.00 83.12 84 MET A CA 1
ATOM 698 C C . MET A 1 84 ? -2.052 4.953 13.823 1.00 83.12 84 MET A C 1
ATOM 700 O O . MET A 1 84 ? -1.573 4.557 12.760 1.00 83.12 84 MET A O 1
ATOM 704 N N . TRP A 1 85 ? -3.252 5.540 13.872 1.00 86.69 85 TRP A N 1
ATOM 705 C CA . TRP A 1 85 ? -3.998 5.821 12.648 1.00 86.69 85 TRP A CA 1
ATOM 706 C C . TRP A 1 85 ? -3.277 6.838 11.764 1.00 86.69 85 TRP A C 1
ATOM 708 O O . TRP A 1 85 ? -3.200 6.630 10.556 1.00 86.69 85 TRP A O 1
ATOM 718 N N . GLN A 1 86 ? -2.711 7.897 12.346 1.00 87.31 86 GLN A N 1
ATOM 719 C CA . GLN A 1 86 ? -1.935 8.877 11.589 1.00 87.31 86 GLN A CA 1
ATOM 720 C C . GLN A 1 86 ? -0.725 8.226 10.905 1.00 87.31 86 GLN A C 1
ATOM 722 O O . GLN A 1 86 ? -0.518 8.465 9.720 1.00 87.31 86 GLN A O 1
ATOM 727 N N . LEU A 1 87 ? -0.014 7.320 11.589 1.00 88.38 87 LEU A N 1
ATOM 728 C CA . LEU A 1 87 ? 1.070 6.548 10.973 1.00 88.38 87 LEU A CA 1
ATOM 729 C C . LEU A 1 87 ? 0.577 5.760 9.754 1.00 88.38 87 LEU A C 1
ATOM 731 O O . LEU A 1 87 ? 1.177 5.819 8.687 1.00 88.38 87 LEU A O 1
ATOM 735 N N . VAL A 1 88 ? -0.541 5.039 9.877 1.00 90.69 88 VAL A N 1
ATOM 736 C CA . VAL A 1 88 ? -1.116 4.284 8.749 1.00 90.69 88 VAL A CA 1
ATOM 737 C C . VAL A 1 88 ? -1.457 5.210 7.581 1.00 90.69 88 VAL A C 1
ATOM 739 O O . VAL A 1 88 ? -1.217 4.851 6.427 1.00 90.69 88 VAL A O 1
ATOM 742 N N . MET A 1 89 ? -1.999 6.396 7.860 1.00 89.88 89 MET A N 1
ATOM 743 C CA . MET A 1 89 ? -2.319 7.386 6.831 1.00 89.88 89 MET A CA 1
ATOM 744 C C . MET A 1 89 ? -1.064 7.891 6.118 1.00 89.88 89 MET A C 1
ATOM 746 O O . MET A 1 89 ? -1.062 7.957 4.887 1.00 89.88 89 MET A O 1
ATOM 750 N N . ASP A 1 90 ? 0.002 8.174 6.863 1.00 91.19 90 ASP A N 1
ATOM 751 C CA . ASP A 1 90 ? 1.281 8.615 6.313 1.00 91.19 90 ASP A CA 1
ATOM 752 C C . ASP A 1 90 ? 1.912 7.510 5.447 1.00 91.19 90 ASP A C 1
ATOM 754 O O . ASP A 1 90 ? 2.288 7.762 4.301 1.00 91.19 90 ASP A O 1
ATOM 758 N N . CYS A 1 91 ? 1.902 6.255 5.914 1.00 92.12 91 CYS A N 1
ATOM 759 C CA . CYS A 1 91 ? 2.350 5.093 5.140 1.00 92.12 91 CYS A CA 1
ATOM 760 C C . CYS A 1 91 ? 1.599 4.948 3.807 1.00 92.12 91 CYS A C 1
ATOM 762 O O . CYS A 1 91 ? 2.201 4.678 2.768 1.00 92.12 91 CYS A O 1
ATOM 764 N N . VAL A 1 92 ? 0.272 5.121 3.811 1.00 92.50 92 VAL A N 1
ATOM 765 C CA . VAL A 1 92 ? -0.533 5.061 2.580 1.00 92.50 92 VAL A CA 1
ATOM 766 C C . VAL A 1 92 ? -0.218 6.244 1.659 1.00 92.50 92 VAL A C 1
ATOM 768 O O . VAL A 1 92 ? -0.195 6.075 0.437 1.00 92.50 92 VAL A O 1
ATOM 771 N N . GLY A 1 93 ? 0.071 7.420 2.223 1.00 92.19 93 GLY A N 1
ATOM 772 C CA . GLY A 1 93 ? 0.578 8.574 1.483 1.00 92.19 93 GLY A CA 1
ATOM 773 C C . GLY A 1 93 ? 1.887 8.267 0.754 1.00 92.19 93 GLY A C 1
ATOM 774 O O . GLY A 1 93 ? 2.000 8.550 -0.440 1.00 92.19 93 GLY A O 1
ATOM 775 N N . VAL A 1 94 ? 2.827 7.605 1.433 1.00 91.94 94 VAL A N 1
ATOM 776 C CA . VAL A 1 94 ? 4.107 7.160 0.860 1.00 91.94 94 VAL A CA 1
ATOM 777 C C . VAL A 1 94 ? 3.894 6.157 -0.274 1.00 91.94 94 VAL A C 1
ATOM 779 O O . VAL A 1 94 ? 4.453 6.342 -1.353 1.00 91.94 94 VAL A O 1
ATOM 782 N N . LEU A 1 95 ? 3.022 5.155 -0.094 1.00 92.38 95 LEU A N 1
ATOM 783 C CA . LEU A 1 95 ? 2.677 4.212 -1.170 1.00 92.38 95 LEU A CA 1
ATOM 784 C C . LEU A 1 95 ? 2.122 4.920 -2.409 1.00 92.38 95 LEU A C 1
ATOM 786 O O . LEU A 1 95 ? 2.476 4.582 -3.538 1.00 92.38 95 LEU A O 1
ATOM 790 N N . LYS A 1 96 ? 1.254 5.912 -2.203 1.00 91.50 96 LYS A N 1
ATOM 791 C CA . LYS A 1 96 ? 0.656 6.684 -3.293 1.00 91.50 96 LYS A CA 1
ATOM 792 C C . LYS A 1 96 ? 1.699 7.539 -4.020 1.00 91.50 96 LYS A C 1
ATOM 794 O O . LYS A 1 96 ? 1.699 7.572 -5.247 1.00 91.50 96 LYS A O 1
ATOM 799 N N . ALA A 1 97 ? 2.584 8.212 -3.284 1.00 89.94 97 ALA A N 1
ATOM 800 C CA . ALA A 1 97 ? 3.672 8.997 -3.865 1.00 89.94 97 ALA A CA 1
ATOM 801 C C . ALA A 1 97 ? 4.625 8.119 -4.690 1.00 89.94 97 ALA A C 1
ATOM 803 O O . ALA A 1 97 ? 4.981 8.477 -5.813 1.00 89.94 97 ALA A O 1
ATOM 804 N N . ASP A 1 98 ? 4.976 6.945 -4.167 1.00 89.50 98 ASP A N 1
ATOM 805 C CA . ASP A 1 98 ? 5.829 5.986 -4.860 1.00 89.50 98 ASP A CA 1
ATOM 806 C C . ASP A 1 98 ? 5.171 5.396 -6.117 1.00 89.50 98 ASP A C 1
ATOM 808 O O . ASP A 1 98 ? 5.823 5.272 -7.153 1.00 89.50 98 ASP A O 1
ATOM 812 N N . THR A 1 99 ? 3.868 5.106 -6.062 1.00 88.19 99 THR A N 1
ATOM 813 C CA . THR A 1 99 ? 3.099 4.653 -7.235 1.00 88.19 99 THR A CA 1
ATOM 814 C C . THR A 1 99 ? 3.155 5.698 -8.353 1.00 88.19 99 THR A C 1
ATOM 816 O O . THR A 1 99 ? 3.532 5.376 -9.477 1.00 88.19 99 THR A O 1
ATOM 819 N N . TYR A 1 100 ? 2.909 6.978 -8.044 1.00 88.94 100 TYR A N 1
ATOM 820 C CA . TYR A 1 100 ? 3.032 8.049 -9.042 1.00 88.94 100 TYR A CA 1
ATOM 821 C C . TYR A 1 100 ? 4.452 8.212 -9.585 1.00 88.94 100 TYR A C 1
ATOM 823 O O . TYR A 1 100 ? 4.634 8.502 -10.768 1.00 88.94 100 TYR A O 1
ATOM 831 N N . ARG A 1 101 ? 5.471 8.056 -8.733 1.00 88.75 101 ARG A N 1
ATOM 832 C CA . ARG A 1 101 ? 6.877 8.134 -9.145 1.00 88.75 101 ARG A CA 1
ATOM 833 C C . ARG A 1 101 ? 7.209 7.046 -10.171 1.00 88.75 101 ARG A C 1
ATOM 835 O O . ARG A 1 101 ? 7.882 7.346 -11.157 1.00 88.75 101 ARG A O 1
ATOM 842 N N . ARG A 1 102 ? 6.701 5.826 -9.965 1.00 87.06 102 ARG A N 1
ATOM 843 C CA . ARG A 1 102 ? 6.837 4.689 -10.889 1.00 87.06 102 ARG A CA 1
ATOM 844 C C . ARG A 1 102 ? 6.138 4.935 -12.219 1.00 87.06 102 ARG A C 1
ATOM 846 O O . ARG A 1 102 ? 6.803 4.913 -13.251 1.00 87.06 102 ARG A O 1
ATOM 853 N N . GLU A 1 103 ? 4.860 5.300 -12.191 1.00 88.44 103 GLU A N 1
ATOM 854 C CA . GLU A 1 103 ? 4.094 5.619 -13.406 1.00 88.44 103 GLU A CA 1
ATOM 855 C C . GLU A 1 103 ? 4.760 6.747 -14.219 1.00 88.44 103 GLU A C 1
ATOM 857 O O . GLU A 1 103 ? 4.867 6.693 -15.446 1.00 88.44 103 GLU A O 1
ATOM 862 N N . ALA A 1 104 ? 5.271 7.781 -13.540 1.00 90.06 104 ALA A N 1
ATOM 863 C CA . ALA A 1 104 ? 5.975 8.880 -14.192 1.00 90.06 104 ALA A CA 1
ATOM 864 C C . ALA A 1 104 ? 7.300 8.443 -14.840 1.00 90.06 104 ALA A C 1
ATOM 866 O O . ALA A 1 104 ? 7.724 9.054 -15.826 1.00 90.06 104 ALA A O 1
ATOM 867 N N . LEU A 1 105 ? 7.972 7.430 -14.289 1.00 88.75 105 LEU A N 1
ATOM 868 C CA . LEU A 1 105 ? 9.192 6.862 -14.853 1.00 88.75 105 LEU A CA 1
ATOM 869 C C . LEU A 1 105 ? 8.902 6.038 -16.103 1.00 88.75 105 LEU A C 1
ATOM 871 O O . LEU A 1 105 ? 9.551 6.243 -17.127 1.00 88.75 105 LEU A O 1
ATOM 875 N N . GLU A 1 106 ? 7.912 5.154 -16.024 1.00 87.69 106 GLU A N 1
ATOM 876 C CA . GLU A 1 106 ? 7.463 4.317 -17.138 1.00 87.69 106 GLU A CA 1
ATOM 877 C C . GLU A 1 106 ? 7.047 5.192 -18.320 1.00 87.69 106 GLU A C 1
ATOM 879 O O . GLU A 1 106 ? 7.569 5.043 -19.425 1.00 87.69 106 GLU A O 1
ATOM 884 N N . LEU A 1 107 ? 6.248 6.232 -18.065 1.00 88.75 107 LEU A N 1
ATOM 885 C CA . LEU A 1 107 ? 5.852 7.196 -19.090 1.00 88.75 107 LEU A CA 1
ATOM 886 C C . LEU A 1 107 ? 7.053 7.924 -19.722 1.00 88.75 107 LEU A C 1
ATOM 888 O O . LEU A 1 107 ? 7.042 8.243 -20.915 1.00 88.75 107 LEU A O 1
ATOM 892 N N . LYS A 1 108 ? 8.095 8.238 -18.940 1.00 89.19 108 LYS A N 1
ATOM 893 C CA . LYS A 1 108 ? 9.330 8.841 -19.473 1.00 89.19 108 LYS A CA 1
ATOM 894 C C . LYS A 1 108 ? 10.080 7.854 -20.366 1.00 89.19 108 LYS A C 1
ATOM 896 O O . LYS A 1 108 ? 10.526 8.266 -21.437 1.00 89.19 108 LYS A O 1
ATOM 901 N N . GLN A 1 109 ? 10.193 6.592 -19.954 1.00 87.12 109 GLN A N 1
ATOM 902 C CA . GLN A 1 109 ? 10.841 5.538 -20.738 1.00 87.12 109 GLN A CA 1
ATOM 903 C C . GLN A 1 109 ? 10.098 5.286 -22.055 1.00 87.12 109 GLN A C 1
ATOM 905 O O . GLN A 1 109 ? 10.716 5.329 -23.117 1.00 87.12 109 GLN A O 1
ATOM 910 N N . GLU A 1 110 ? 8.772 5.132 -22.024 1.00 87.38 110 GLU A N 1
ATOM 911 C CA . GLU A 1 110 ? 7.955 4.948 -23.232 1.00 87.38 110 GLU A CA 1
ATOM 912 C C . GLU A 1 110 ? 8.121 6.106 -24.222 1.00 87.38 110 GLU A C 1
ATOM 914 O O . GLU A 1 110 ? 8.302 5.902 -25.425 1.00 87.38 110 GLU A O 1
ATOM 919 N N . ARG A 1 111 ? 8.137 7.350 -23.724 1.00 88.56 111 ARG A N 1
ATOM 920 C CA . ARG A 1 111 ? 8.379 8.540 -24.556 1.00 88.56 111 ARG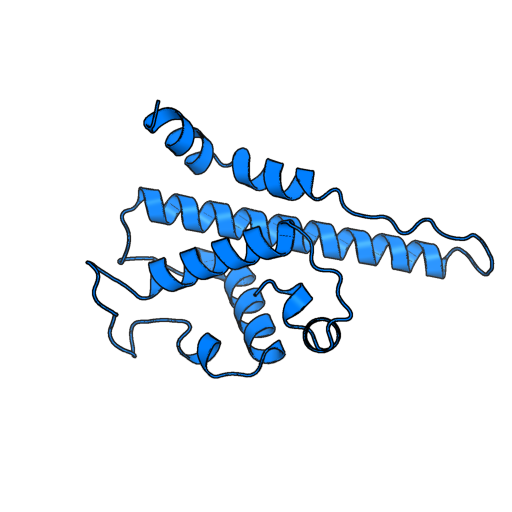 A CA 1
ATOM 921 C C . ARG A 1 111 ? 9.775 8.558 -25.172 1.00 88.56 111 ARG A C 1
ATOM 923 O O . ARG A 1 111 ? 9.926 9.083 -26.275 1.00 88.56 111 ARG A O 1
ATOM 930 N N . GLN A 1 112 ? 10.792 8.049 -24.477 1.00 84.44 112 GLN A N 1
ATOM 931 C CA . GLN A 1 112 ? 12.146 7.937 -25.023 1.00 84.44 112 GLN A CA 1
ATOM 932 C C . GLN A 1 112 ? 12.212 6.863 -26.108 1.00 84.44 112 GLN A C 1
ATOM 934 O O . GLN A 1 112 ? 12.741 7.142 -27.181 1.00 84.44 112 GLN A O 1
ATOM 939 N N . LEU A 1 113 ? 11.608 5.695 -25.878 1.00 83.56 113 LEU A N 1
ATOM 940 C CA . LEU A 1 113 ? 11.521 4.615 -26.865 1.00 83.56 113 LEU A CA 1
ATOM 941 C C . LEU A 1 113 ? 10.797 5.067 -28.139 1.00 83.56 113 LEU A C 1
ATOM 943 O O . LEU A 1 113 ? 11.275 4.820 -29.241 1.00 83.56 113 LEU A O 1
ATOM 947 N N . ALA A 1 114 ? 9.695 5.809 -28.002 1.00 84.44 114 ALA A N 1
ATOM 948 C CA . ALA A 1 114 ? 8.960 6.354 -29.143 1.00 84.44 114 ALA A CA 1
ATOM 949 C C . ALA A 1 114 ? 9.751 7.415 -29.940 1.00 84.44 114 ALA A C 1
ATOM 951 O O . ALA A 1 114 ? 9.485 7.620 -31.123 1.00 84.44 114 ALA A O 1
ATOM 952 N N . ARG A 1 115 ? 10.705 8.114 -29.305 1.00 81.00 115 ARG A N 1
ATOM 953 C CA . ARG A 1 115 ? 11.548 9.147 -29.942 1.00 81.00 115 ARG A CA 1
ATOM 954 C C . ARG A 1 115 ? 12.854 8.588 -30.514 1.00 81.00 115 ARG A C 1
ATOM 956 O O . ARG A 1 115 ? 13.357 9.122 -31.498 1.00 81.00 115 ARG A O 1
ATOM 963 N N . GLY A 1 116 ? 13.410 7.548 -29.898 1.00 66.50 116 GLY A N 1
ATOM 964 C CA . GLY A 1 116 ? 14.648 6.884 -30.297 1.00 66.50 116 GLY A CA 1
ATOM 965 C C . GLY A 1 116 ? 14.379 5.776 -31.306 1.00 66.50 116 GLY A C 1
ATOM 966 O O . GLY A 1 116 ? 14.407 4.600 -30.957 1.00 66.50 116 GLY A O 1
ATOM 967 N N . GLY A 1 117 ? 14.101 6.141 -32.558 1.00 52.75 117 GLY A N 1
ATOM 968 C CA . GLY A 1 117 ? 13.981 5.176 -33.649 1.00 52.75 117 GLY A CA 1
ATOM 969 C C . GLY A 1 117 ? 15.278 4.385 -33.838 1.00 52.75 117 GLY A C 1
ATOM 970 O O . GLY A 1 117 ? 16.183 4.859 -34.510 1.00 52.75 117 GLY A O 1
ATOM 971 N N . GLY A 1 118 ? 15.341 3.184 -33.257 1.00 55.50 118 GLY A N 1
ATOM 972 C CA . GLY A 1 118 ? 16.392 2.192 -33.472 1.00 55.50 118 GLY A CA 1
ATOM 973 C C . GLY A 1 118 ? 17.745 2.513 -32.823 1.00 55.50 118 GLY A C 1
ATOM 974 O O . GLY A 1 118 ? 18.471 3.399 -33.252 1.00 55.50 118 GLY A O 1
ATOM 975 N N . GLN A 1 119 ? 18.146 1.662 -31.874 1.00 49.84 119 GLN A N 1
ATOM 976 C CA . GLN A 1 119 ? 19.554 1.352 -31.585 1.00 49.84 119 GLN A CA 1
ATOM 977 C C . GLN A 1 119 ? 20.369 2.348 -30.734 1.00 49.84 119 GLN A C 1
ATOM 979 O O . GLN A 1 1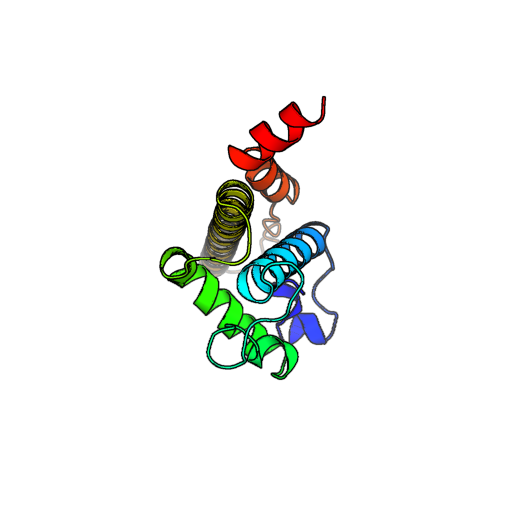19 ? 21.566 2.524 -30.945 1.00 49.84 119 GLN A O 1
ATOM 984 N N . VAL A 1 120 ? 19.774 2.887 -29.670 1.00 52.06 120 VAL A N 1
ATOM 985 C CA . VAL A 1 120 ? 20.538 3.196 -28.448 1.00 52.06 120 VAL A CA 1
ATOM 986 C C . VAL A 1 120 ? 20.012 2.254 -27.373 1.00 52.06 120 VAL A C 1
ATOM 988 O O . VAL A 1 120 ? 18.802 2.211 -27.160 1.00 52.06 120 VAL A O 1
ATOM 991 N N . MET A 1 121 ? 20.883 1.459 -26.737 1.00 51.47 121 MET A N 1
ATOM 992 C CA . MET A 1 121 ? 20.524 0.780 -25.488 1.00 51.47 121 MET A CA 1
ATOM 993 C C . MET A 1 121 ? 20.163 1.883 -24.495 1.00 51.47 121 MET A C 1
ATOM 995 O O . MET A 1 121 ? 21.047 2.494 -23.901 1.00 51.47 121 MET A O 1
ATOM 999 N N . ALA A 1 122 ? 18.877 2.206 -24.389 1.00 55.62 122 ALA A N 1
ATOM 1000 C CA . ALA A 1 122 ? 18.396 3.065 -23.331 1.00 55.62 122 ALA A CA 1
ATOM 1001 C C . ALA A 1 122 ? 18.722 2.331 -22.031 1.00 55.62 122 ALA A C 1
ATOM 1003 O O . ALA A 1 122 ? 18.186 1.247 -21.787 1.00 55.62 122 ALA A O 1
ATOM 1004 N N . GLU A 1 123 ? 19.649 2.873 -21.240 1.00 61.50 123 GLU A N 1
ATOM 1005 C CA . GLU A 1 123 ? 19.805 2.436 -19.859 1.00 61.50 123 GLU A CA 1
ATOM 1006 C C . GLU A 1 123 ? 18.417 2.482 -19.227 1.00 61.50 123 GLU A C 1
ATOM 1008 O O . GLU A 1 123 ? 17.740 3.516 -19.246 1.00 61.50 123 GLU A O 1
ATOM 1013 N N . LYS A 1 124 ? 17.954 1.327 -18.741 1.00 65.75 124 LYS A N 1
ATOM 1014 C CA . LYS A 1 124 ? 16.682 1.243 -18.040 1.00 65.75 124 LYS A CA 1
ATOM 1015 C C . LYS A 1 124 ? 16.786 2.205 -16.863 1.00 65.75 124 LYS A C 1
ATOM 1017 O O . LYS A 1 124 ? 17.630 2.007 -15.995 1.00 65.75 124 LYS A O 1
ATOM 1022 N N . MET A 1 125 ? 15.973 3.262 -16.849 1.00 68.81 125 MET A N 1
ATOM 1023 C CA . MET A 1 125 ? 15.916 4.127 -15.675 1.00 68.81 125 MET A CA 1
ATOM 1024 C C . MET A 1 125 ? 15.386 3.276 -14.520 1.00 68.81 125 MET A C 1
ATOM 1026 O O . MET A 1 125 ? 14.215 2.903 -14.515 1.00 68.81 125 MET A O 1
ATOM 1030 N N . GLU A 1 126 ? 16.251 2.930 -13.576 1.00 73.19 126 GLU A N 1
ATOM 1031 C CA . GLU A 1 126 ? 15.862 2.239 -12.353 1.00 73.19 126 GLU A CA 1
ATOM 1032 C C . GLU A 1 126 ? 15.624 3.263 -11.247 1.00 73.19 126 GLU A C 1
ATOM 1034 O O . GLU A 1 126 ? 16.302 4.288 -11.161 1.00 73.19 126 GLU A O 1
ATOM 1039 N N . LEU A 1 127 ? 14.614 3.005 -10.424 1.00 75.69 127 LEU A N 1
ATOM 1040 C CA . LEU A 1 127 ? 14.357 3.809 -9.240 1.00 75.69 127 LEU A CA 1
ATOM 1041 C C . LEU A 1 127 ? 15.282 3.360 -8.122 1.00 75.69 127 LEU A C 1
ATOM 1043 O O . LEU A 1 127 ? 15.460 2.162 -7.911 1.00 75.69 127 LEU A O 1
ATOM 1047 N N . ASP A 1 128 ? 15.808 4.323 -7.374 1.00 80.81 128 ASP A N 1
ATOM 1048 C CA . ASP A 1 128 ? 16.494 4.013 -6.131 1.00 80.81 128 ASP A CA 1
ATOM 1049 C C . ASP A 1 128 ? 15.457 3.563 -5.091 1.00 80.81 128 ASP A C 1
ATOM 1051 O O . ASP A 1 128 ? 14.519 4.299 -4.759 1.00 80.81 128 ASP A O 1
ATOM 1055 N N . ASP A 1 129 ? 15.619 2.337 -4.594 1.00 75.31 129 ASP A N 1
ATOM 1056 C CA . ASP A 1 129 ? 14.810 1.775 -3.512 1.00 75.31 129 ASP A CA 1
ATOM 1057 C C . ASP A 1 129 ? 15.002 2.563 -2.201 1.00 75.31 129 ASP A C 1
ATOM 1059 O O . ASP A 1 129 ? 14.108 2.552 -1.349 1.00 75.31 129 ASP A O 1
ATOM 1063 N N . ARG A 1 130 ? 16.126 3.283 -2.030 1.00 81.75 130 ARG A N 1
ATOM 1064 C CA . ARG A 1 130 ? 16.327 4.168 -0.872 1.00 81.75 130 ARG A CA 1
ATOM 1065 C C . ARG A 1 130 ? 15.358 5.327 -0.855 1.00 81.75 130 ARG A C 1
ATOM 1067 O O . ARG A 1 130 ? 14.891 5.652 0.223 1.00 81.75 130 ARG A O 1
ATOM 1074 N N . GLU A 1 131 ? 14.984 5.892 -2.003 1.00 83.88 131 GLU A N 1
ATOM 1075 C CA . GLU A 1 131 ? 14.019 6.998 -2.021 1.00 83.88 131 GLU A CA 1
ATOM 1076 C C . GLU A 1 131 ? 12.681 6.579 -1.404 1.00 83.88 131 GLU A C 1
ATOM 1078 O O . GLU A 1 131 ? 12.047 7.362 -0.705 1.00 83.88 131 GLU A O 1
ATOM 1083 N N . PHE A 1 132 ? 12.254 5.328 -1.609 1.00 83.56 132 PHE A N 1
ATOM 1084 C CA . PHE A 1 132 ? 11.036 4.813 -0.987 1.00 83.56 132 PHE A CA 1
ATOM 1085 C C . PHE A 1 132 ? 11.170 4.694 0.537 1.00 83.56 132 PHE A C 1
ATOM 1087 O O . PHE A 1 132 ? 10.257 5.066 1.278 1.00 83.56 132 PHE A O 1
ATOM 1094 N N . LEU A 1 133 ? 12.320 4.210 1.013 1.00 84.75 133 LEU A N 1
ATOM 1095 C CA . LEU A 1 133 ? 12.614 4.132 2.443 1.00 84.75 133 LEU A CA 1
ATOM 1096 C C . LEU A 1 133 ? 12.759 5.526 3.072 1.00 84.75 133 LEU A C 1
ATOM 1098 O O . LEU A 1 133 ? 12.284 5.753 4.184 1.00 84.75 133 LEU A O 1
ATOM 1102 N N . ASP A 1 134 ? 13.364 6.468 2.360 1.00 87.06 134 ASP A N 1
ATOM 1103 C CA . ASP A 1 134 ? 13.512 7.855 2.784 1.00 87.06 134 ASP A CA 1
ATOM 1104 C C . ASP A 1 134 ? 12.135 8.511 2.901 1.00 87.06 134 ASP A C 1
ATOM 1106 O O . ASP A 1 134 ? 11.821 9.078 3.944 1.00 87.06 134 ASP A O 1
ATOM 1110 N N . LEU A 1 135 ? 11.258 8.344 1.904 1.00 84.94 135 LEU A N 1
ATOM 1111 C CA . LEU A 1 135 ? 9.877 8.835 1.973 1.00 84.94 135 LEU A CA 1
ATOM 1112 C C . LEU A 1 135 ? 9.144 8.316 3.214 1.00 84.94 135 LEU A C 1
ATOM 1114 O O . LEU A 1 135 ? 8.430 9.077 3.860 1.00 84.94 135 LEU A O 1
ATOM 1118 N N . PHE A 1 136 ? 9.331 7.041 3.562 1.00 85.69 136 PHE A N 1
ATOM 1119 C CA . PHE A 1 136 ? 8.746 6.451 4.765 1.00 85.69 136 PHE A CA 1
ATOM 1120 C C . PHE A 1 136 ? 9.340 7.033 6.056 1.00 85.69 136 PHE A C 1
ATOM 1122 O O . PHE A 1 136 ? 8.603 7.463 6.946 1.00 85.69 136 PHE A O 1
ATOM 1129 N N . THR A 1 137 ? 10.668 7.078 6.156 1.00 87.00 137 THR A N 1
ATOM 1130 C CA . THR A 1 137 ? 11.376 7.486 7.380 1.00 87.00 137 THR A CA 1
ATOM 1131 C C . THR A 1 137 ? 11.315 8.988 7.663 1.00 87.00 137 THR A C 1
ATOM 1133 O O . THR A 1 137 ? 11.561 9.401 8.792 1.00 87.00 137 THR A O 1
ATOM 1136 N N . HIS A 1 138 ? 10.941 9.804 6.677 1.00 88.25 138 HIS A N 1
ATOM 1137 C CA . HIS A 1 138 ? 10.726 11.245 6.842 1.00 88.25 138 HIS A CA 1
ATOM 1138 C C . HIS A 1 138 ? 9.273 11.618 7.167 1.00 88.25 138 HIS A C 1
ATOM 1140 O O . HIS A 1 138 ? 8.960 12.802 7.266 1.00 88.25 138 HIS A O 1
ATOM 1146 N N . THR 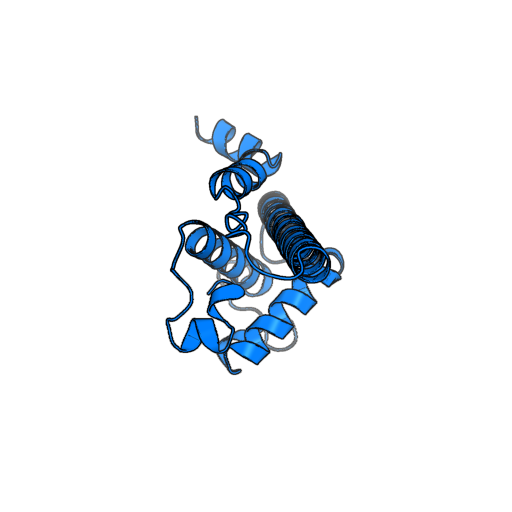A 1 139 ? 8.370 10.646 7.330 1.00 86.19 139 THR A N 1
ATOM 1147 C CA . THR A 1 139 ? 7.011 10.944 7.804 1.00 86.19 139 THR A CA 1
ATOM 1148 C C . THR A 1 139 ? 7.047 11.454 9.248 1.00 86.19 139 THR A C 1
ATOM 1150 O O . THR A 1 139 ? 7.757 10.902 10.092 1.00 86.19 139 THR A O 1
ATOM 1153 N N . ASP A 1 140 ? 6.272 12.502 9.551 1.00 84.19 140 ASP A N 1
ATOM 1154 C CA . ASP A 1 140 ? 6.269 13.145 10.875 1.00 84.19 140 ASP A CA 1
ATOM 1155 C C . ASP A 1 140 ? 5.981 12.140 11.999 1.00 84.19 140 ASP A C 1
ATOM 1157 O O . ASP A 1 140 ? 6.606 12.178 13.060 1.00 84.19 140 ASP A O 1
ATOM 1161 N N . THR A 1 141 ? 5.059 11.205 11.758 1.00 83.56 141 THR A N 1
ATOM 1162 C CA . THR A 1 141 ? 4.707 10.154 12.719 1.00 83.56 141 THR A CA 1
ATOM 1163 C C . THR A 1 141 ? 5.821 9.144 12.935 1.00 83.56 141 THR A C 1
ATOM 1165 O O . THR A 1 141 ? 6.055 8.742 14.077 1.00 83.56 141 THR A O 1
ATOM 1168 N N . TRP A 1 142 ? 6.537 8.744 11.880 1.00 84.94 142 TRP A N 1
ATOM 1169 C CA . TRP A 1 142 ? 7.695 7.869 12.026 1.00 84.94 142 TRP A CA 1
ATOM 1170 C C . TRP A 1 142 ? 8.792 8.543 12.847 1.00 84.94 142 TRP A C 1
ATOM 1172 O O . TRP A 1 142 ? 9.286 7.941 13.796 1.00 84.94 142 TRP A O 1
ATOM 1182 N N . VAL A 1 143 ? 9.123 9.800 12.538 1.00 85.81 143 VAL A N 1
ATOM 1183 C CA . VAL A 1 143 ? 10.146 10.570 13.264 1.00 85.81 143 VAL A CA 1
ATOM 1184 C C . VAL A 1 143 ? 9.785 10.710 14.744 1.00 85.81 143 VAL A C 1
ATOM 1186 O O . VAL A 1 143 ? 10.618 10.512 15.629 1.00 85.81 143 VAL A O 1
ATOM 1189 N N . GLN A 1 144 ? 8.527 11.029 15.040 1.00 84.69 144 GLN A N 1
ATOM 1190 C CA . GLN A 1 144 ? 8.054 11.128 16.418 1.00 84.69 144 GLN A CA 1
ATOM 1191 C C . GLN A 1 144 ? 8.102 9.766 17.136 1.00 84.69 144 GLN A C 1
ATOM 1193 O O . GLN A 1 144 ? 8.561 9.702 18.277 1.00 84.69 144 GLN A O 1
ATOM 1198 N N . LEU A 1 145 ? 7.718 8.667 16.470 1.00 81.31 145 LEU A N 1
ATOM 1199 C CA . LEU A 1 145 ? 7.830 7.308 17.019 1.00 81.31 145 LEU A CA 1
ATOM 1200 C C . LEU A 1 145 ? 9.278 6.924 17.307 1.00 81.31 145 LEU A C 1
ATOM 1202 O O . LEU A 1 145 ? 9.573 6.477 18.415 1.00 81.31 145 LEU A O 1
ATOM 1206 N N . SER A 1 146 ? 10.181 7.122 16.347 1.00 83.19 146 SER A N 1
ATOM 1207 C CA . SER A 1 146 ? 11.587 6.742 16.488 1.00 83.19 146 SER A CA 1
ATOM 1208 C C . SER A 1 146 ? 12.276 7.486 17.628 1.00 83.19 146 SER A C 1
ATOM 1210 O O . SER A 1 146 ? 13.142 6.919 18.287 1.00 83.19 146 SER A O 1
ATOM 1212 N N . ASN A 1 147 ? 11.860 8.727 17.890 1.00 82.94 147 ASN A N 1
ATOM 1213 C CA . ASN A 1 147 ? 12.408 9.554 18.964 1.00 82.94 147 ASN A CA 1
ATOM 1214 C C . ASN A 1 147 ? 11.764 9.272 20.331 1.00 82.94 147 ASN A C 1
ATOM 1216 O O . ASN A 1 147 ? 12.369 9.564 21.353 1.00 82.94 147 ASN A O 1
ATOM 1220 N N . SER A 1 148 ? 10.551 8.711 20.371 1.00 73.25 148 SER A N 1
ATOM 1221 C CA . SER A 1 148 ? 9.838 8.394 21.623 1.00 73.25 148 SER A CA 1
ATOM 1222 C C . SER A 1 148 ? 10.320 7.119 22.328 1.00 73.25 148 SER A C 1
ATOM 1224 O O . SER A 1 148 ? 9.952 6.872 23.475 1.00 73.25 148 SER A O 1
ATOM 1226 N N . VAL A 1 149 ? 11.114 6.299 21.635 1.00 58.88 149 VAL A N 1
ATOM 1227 C CA . VAL A 1 149 ? 11.641 5.009 22.118 1.00 58.88 149 VAL A CA 1
ATOM 1228 C C . VAL A 1 149 ? 13.115 5.127 22.562 1.00 58.88 149 VAL A C 1
ATOM 1230 O O . VAL A 1 149 ? 13.713 4.134 22.974 1.00 58.88 149 VAL A O 1
ATOM 1233 N N . GLN A 1 150 ? 13.699 6.331 22.500 1.00 49.66 150 GLN A N 1
ATOM 1234 C CA . GLN A 1 150 ? 15.039 6.656 23.014 1.00 49.66 150 GLN A CA 1
ATOM 1235 C C . GLN A 1 150 ? 14.970 7.269 24.413 1.00 49.66 150 GLN A C 1
ATOM 1237 O O . GLN A 1 150 ? 15.865 6.935 25.222 1.00 49.66 150 GLN A O 1
#

Secondary structure (DSSP, 8-state):
--SGGGSHHHHTT-SPP-HHHHHHHHHHHHHHHHHHEETTEEPPTTT-TTGGGGTS-HHHHHHHHHHHHTTGGG---SSS-HHHHHHHHHHHHHHHHHHHHHHHHHHHHHHHHHHS-S-------PPPHHHHHHHHHTSHHHHHHHHHT-

Foldseek 3Di:
DALVLLDPCNVVVVDDDDPLRVLRVVLVVLVQQQQQAAPNDGDDPVRGPDPCLVPDGSNVNSVVLVVCLVCVVVDDGPRDPPLSVLLSVLSSVLVNVVVVVVVVLVVVVVVVVVVPDDDDPPPRDDDDPVVSVVSSCPPPSNVVVVVVVD

InterPro domains:
  IPR040976 Fungal-type protein kinase [PF17667] (1-33)

pLDDT: mean 84.62, std 9.9, range [49.66, 95.5]

Organism: NCBI:txid1314800